Protein AF-A0A8T4SZS7-F1 (afdb_monomer_lite)

Structure (mmCIF, N/CA/C/O backbone):
data_AF-A0A8T4SZS7-F1
#
_entry.id   AF-A0A8T4SZS7-F1
#
loop_
_atom_site.group_PDB
_atom_site.id
_atom_site.type_symbol
_atom_site.label_atom_id
_atom_site.label_alt_id
_atom_site.label_comp_id
_atom_site.label_asym_id
_atom_site.label_entity_id
_atom_site.label_seq_id
_atom_site.pdbx_PDB_ins_code
_atom_site.Cartn_x
_atom_site.Cartn_y
_atom_site.Cartn_z
_atom_site.occupancy
_atom_site.B_iso_or_equiv
_atom_site.auth_seq_id
_atom_site.auth_comp_id
_atom_site.auth_asym_id
_atom_site.auth_atom_id
_atom_site.pdbx_PDB_model_num
ATOM 1 N N . MET A 1 1 ? -19.242 -22.449 -14.840 1.00 62.00 1 MET A N 1
ATOM 2 C CA . MET A 1 1 ? -18.354 -22.990 -15.894 1.00 62.00 1 MET A CA 1
ATOM 3 C C . MET A 1 1 ? -16.963 -22.397 -15.741 1.00 62.00 1 MET A C 1
ATOM 5 O O . MET A 1 1 ? -16.813 -21.186 -15.864 1.00 62.00 1 MET A O 1
ATOM 9 N N . THR A 1 2 ? -15.954 -23.214 -15.445 1.00 66.50 2 THR A N 1
ATOM 10 C CA . THR A 1 2 ? -14.566 -22.746 -15.313 1.00 66.50 2 THR A CA 1
ATOM 11 C C . THR A 1 2 ? -13.907 -22.811 -16.686 1.00 66.50 2 THR A C 1
ATOM 13 O O . THR A 1 2 ? -13.666 -23.891 -17.214 1.00 66.50 2 THR A O 1
ATOM 16 N N . VAL A 1 3 ? -13.673 -21.658 -17.312 1.00 82.12 3 VAL A N 1
ATOM 17 C CA . VAL A 1 3 ? -13.047 -21.614 -18.640 1.00 82.12 3 VAL A CA 1
ATOM 18 C C . VAL A 1 3 ? -11.546 -21.847 -18.487 1.00 82.12 3 VAL A C 1
ATOM 20 O O . VAL A 1 3 ? -10.846 -21.011 -17.910 1.00 82.12 3 VAL A O 1
ATOM 23 N N . ASN A 1 4 ? -11.036 -22.948 -19.045 1.00 83.31 4 ASN A N 1
ATOM 24 C CA . ASN A 1 4 ? -9.600 -23.223 -19.117 1.00 83.31 4 ASN A CA 1
ATOM 25 C C . ASN A 1 4 ? -8.925 -22.261 -20.105 1.00 83.31 4 ASN A C 1
ATOM 27 O O . ASN A 1 4 ? -8.765 -22.545 -21.291 1.00 83.31 4 ASN A O 1
ATOM 31 N N . LYS A 1 5 ? -8.537 -21.079 -19.616 1.00 87.12 5 LYS A N 1
ATOM 32 C CA . LYS A 1 5 ? -7.833 -20.068 -20.411 1.00 87.12 5 LYS A CA 1
ATOM 33 C C . LYS A 1 5 ? -6.337 -20.362 -20.461 1.00 87.12 5 LYS A C 1
ATOM 35 O O . LYS A 1 5 ? -5.680 -20.572 -19.443 1.00 87.12 5 LYS A O 1
ATOM 40 N N . ARG A 1 6 ? -5.771 -20.286 -21.665 1.00 90.94 6 ARG A N 1
ATOM 41 C CA . ARG A 1 6 ? -4.331 -20.444 -21.893 1.00 90.94 6 ARG A CA 1
ATOM 42 C C . ARG A 1 6 ? -3.529 -19.353 -21.165 1.00 90.94 6 ARG A C 1
ATOM 44 O O . ARG A 1 6 ? -3.893 -18.174 -21.183 1.00 90.94 6 ARG A O 1
ATOM 51 N N . SER A 1 7 ? -2.389 -19.720 -20.576 1.00 92.50 7 SER A N 1
ATOM 52 C CA . SER A 1 7 ? -1.543 -18.780 -19.826 1.00 92.50 7 SER A CA 1
ATOM 53 C C . SER A 1 7 ? -0.971 -17.667 -20.716 1.00 92.50 7 SER A C 1
ATOM 55 O O . SER A 1 7 ? -0.604 -17.888 -21.873 1.00 92.50 7 SER A O 1
ATOM 57 N N . LYS A 1 8 ? -0.825 -16.452 -20.169 1.00 93.12 8 LYS A N 1
ATOM 58 C CA . LYS A 1 8 ? -0.230 -15.304 -20.885 1.00 93.12 8 LYS A CA 1
ATOM 59 C C . LYS A 1 8 ? 1.180 -15.610 -21.413 1.00 93.12 8 LYS A C 1
ATOM 61 O O . LYS A 1 8 ? 1.487 -15.247 -22.543 1.00 93.12 8 LYS A O 1
ATOM 66 N N . LYS A 1 9 ? 1.992 -16.354 -20.647 1.00 93.62 9 LYS A N 1
ATOM 67 C CA . LYS A 1 9 ? 3.359 -16.764 -21.023 1.00 93.62 9 LYS A CA 1
ATOM 68 C C . LYS A 1 9 ? 3.403 -17.460 -22.384 1.00 93.62 9 LYS A C 1
ATOM 70 O O . LYS A 1 9 ? 4.271 -17.153 -23.194 1.00 93.62 9 LYS A O 1
ATOM 75 N N . SER A 1 10 ? 2.464 -18.372 -22.634 1.00 94.06 10 SER A N 1
ATOM 76 C CA . SER A 1 10 ? 2.408 -19.115 -23.897 1.00 94.06 10 SER A CA 1
ATOM 77 C C . SER A 1 10 ? 2.110 -18.217 -25.103 1.00 94.06 10 SER A C 1
ATOM 79 O O . SER A 1 10 ? 2.692 -18.414 -26.161 1.00 94.06 10 SER A O 1
ATOM 81 N N . ARG A 1 11 ? 1.279 -17.184 -24.917 1.00 92.94 11 ARG A N 1
ATOM 82 C CA . ARG A 1 11 ? 0.905 -16.213 -25.956 1.00 92.94 11 ARG A CA 1
ATOM 83 C C . ARG A 1 11 ? 2.002 -15.194 -26.257 1.00 92.94 11 ARG A C 1
ATOM 85 O O . ARG A 1 11 ? 1.963 -14.547 -27.288 1.00 92.94 11 ARG A O 1
ATOM 92 N N . GLN A 1 12 ? 2.958 -15.024 -25.345 1.00 96.00 12 GLN A N 1
ATOM 93 C CA . GLN A 1 12 ? 4.057 -14.069 -25.495 1.00 96.00 12 GLN A CA 1
ATOM 94 C C . GLN A 1 12 ? 5.353 -14.715 -26.013 1.00 96.00 12 GLN A C 1
ATOM 96 O O . GLN A 1 12 ? 6.366 -14.028 -26.133 1.00 96.00 12 GLN A O 1
ATOM 101 N N . ARG A 1 13 ? 5.362 -16.024 -26.304 1.00 93.88 13 ARG A N 1
ATOM 102 C CA . ARG A 1 13 ? 6.489 -16.682 -26.988 1.00 93.88 13 ARG A CA 1
ATOM 103 C C . ARG A 1 13 ? 6.689 -16.033 -28.365 1.00 93.88 13 ARG A C 1
ATOM 105 O O . ARG A 1 13 ? 5.712 -15.779 -29.052 1.00 93.88 13 ARG A O 1
ATOM 112 N N . GLY A 1 14 ? 7.932 -15.722 -28.730 1.00 94.31 14 GLY A N 1
ATOM 113 C CA . GLY A 1 14 ? 8.255 -14.991 -29.966 1.00 94.31 14 GLY A CA 1
ATOM 114 C C . GLY A 1 14 ? 8.172 -13.464 -29.846 1.00 94.31 14 GLY A C 1
ATOM 115 O O . GLY A 1 14 ? 8.674 -12.758 -30.714 1.00 94.31 14 GLY A O 1
ATOM 116 N N . THR A 1 15 ? 7.621 -12.923 -28.751 1.00 93.69 15 THR A N 1
ATOM 117 C CA . THR A 1 15 ? 7.709 -11.479 -28.484 1.00 93.69 15 THR A CA 1
ATOM 118 C C . THR A 1 15 ? 9.075 -11.121 -27.910 1.00 93.69 15 THR A C 1
ATOM 120 O O . THR A 1 15 ? 9.637 -11.858 -27.101 1.00 93.69 15 THR A O 1
ATOM 123 N N . HIS A 1 16 ? 9.600 -9.957 -28.287 1.00 94.19 16 HIS A N 1
ATOM 124 C CA . HIS A 1 16 ? 10.976 -9.587 -27.963 1.00 94.19 16 HIS A CA 1
ATOM 125 C C . HIS A 1 16 ? 11.239 -9.356 -26.462 1.00 94.19 16 HIS A C 1
ATOM 127 O O . HIS A 1 16 ? 12.328 -9.645 -25.972 1.00 94.19 16 HIS A O 1
ATOM 133 N N . THR A 1 17 ? 10.264 -8.819 -25.716 1.00 95.25 17 THR A N 1
ATOM 134 C CA . THR A 1 17 ? 10.458 -8.411 -24.307 1.00 95.25 17 THR A CA 1
ATOM 135 C C . THR A 1 17 ? 9.343 -8.858 -23.367 1.00 95.25 17 THR A C 1
ATOM 137 O O . THR A 1 17 ? 9.287 -8.413 -22.222 1.00 95.25 17 THR A O 1
ATOM 140 N N . HIS A 1 18 ? 8.433 -9.729 -23.820 1.00 95.19 18 HIS A N 1
ATOM 141 C CA . HIS A 1 18 ? 7.302 -10.218 -23.021 1.00 95.19 18 HIS A CA 1
ATOM 142 C C . HIS A 1 18 ? 6.431 -9.102 -22.395 1.00 95.19 18 HIS A C 1
ATOM 144 O O . HIS A 1 18 ? 5.767 -9.312 -21.378 1.00 95.19 18 HIS A O 1
ATOM 150 N N . GLY A 1 19 ? 6.381 -7.919 -23.021 1.00 94.38 19 GLY A N 1
ATOM 151 C CA . GLY A 1 19 ? 5.579 -6.778 -22.561 1.00 94.38 19 GLY A CA 1
ATOM 152 C C . GLY A 1 19 ? 6.211 -5.955 -21.435 1.00 94.38 19 GLY A C 1
ATOM 153 O O . GLY A 1 19 ? 5.542 -5.102 -20.866 1.00 94.38 19 GLY A O 1
ATOM 154 N N . TRP A 1 20 ? 7.489 -6.175 -21.120 1.00 95.31 20 TRP A N 1
ATOM 155 C CA . TRP A 1 20 ? 8.210 -5.425 -20.085 1.00 95.31 20 TRP A CA 1
ATOM 156 C C . TRP A 1 20 ? 8.850 -4.115 -20.579 1.00 95.31 20 TRP A C 1
ATOM 158 O O . TRP A 1 20 ? 9.613 -3.475 -19.852 1.00 95.31 20 TRP A O 1
ATOM 168 N N . GLY A 1 21 ? 8.563 -3.712 -21.820 1.00 95.38 21 GLY A N 1
ATOM 169 C CA . GLY A 1 21 ? 9.152 -2.531 -22.449 1.00 95.38 21 GLY A CA 1
ATOM 170 C C . GLY A 1 21 ? 10.610 -2.768 -22.840 1.00 95.38 21 GLY A C 1
ATOM 171 O O . GLY A 1 21 ? 10.932 -3.791 -23.441 1.00 95.38 21 GLY A O 1
ATOM 172 N N . ALA A 1 22 ? 11.498 -1.824 -22.520 1.00 96.06 22 ALA A N 1
ATOM 173 C CA . ALA A 1 22 ? 12.917 -1.925 -22.858 1.00 96.06 22 ALA A CA 1
ATOM 174 C C . ALA A 1 22 ? 13.640 -3.037 -22.069 1.00 96.06 22 ALA A C 1
ATOM 176 O O . ALA A 1 22 ? 13.392 -3.242 -20.880 1.00 96.06 22 ALA A O 1
ATOM 177 N N . LYS A 1 23 ? 14.643 -3.674 -22.694 1.00 95.75 23 LYS A N 1
ATOM 178 C CA . LYS A 1 23 ? 15.406 -4.825 -22.151 1.00 95.75 23 LYS A CA 1
ATOM 179 C C . LYS A 1 23 ? 16.026 -4.603 -20.763 1.00 95.75 23 LYS A C 1
ATOM 181 O O . LYS A 1 23 ? 16.281 -5.553 -20.032 1.00 95.75 23 LYS A O 1
ATOM 186 N N . LYS A 1 24 ? 16.266 -3.347 -20.371 1.00 96.00 24 LYS A N 1
ATOM 187 C CA . LYS A 1 24 ? 16.861 -2.978 -19.074 1.00 96.00 24 LYS A CA 1
ATOM 188 C C . LYS A 1 24 ? 15.851 -2.779 -17.931 1.00 96.00 24 LYS A C 1
ATOM 190 O O . LYS A 1 24 ? 16.267 -2.518 -16.804 1.00 96.00 24 LYS A O 1
ATOM 195 N N . LYS A 1 25 ? 14.539 -2.871 -18.192 1.00 95.06 25 LYS A N 1
ATOM 196 C CA . LYS A 1 25 ? 13.489 -2.431 -17.253 1.00 95.06 25 LYS A CA 1
ATOM 197 C C . LYS A 1 25 ? 12.874 -3.533 -16.382 1.00 95.06 25 LYS A C 1
ATOM 199 O O . LYS A 1 25 ? 12.357 -3.205 -15.319 1.00 95.06 25 LYS A O 1
ATOM 204 N N . HIS A 1 26 ? 13.043 -4.815 -16.700 1.00 95.25 26 HIS A N 1
ATOM 205 C CA . HIS A 1 26 ? 12.600 -5.925 -15.838 1.00 95.25 26 HIS A CA 1
ATOM 206 C C . HIS A 1 26 ? 13.787 -6.606 -15.141 1.00 95.25 26 HIS A C 1
ATOM 208 O O . HIS A 1 26 ? 14.266 -7.654 -15.568 1.00 95.25 26 HIS A O 1
ATOM 214 N N . ARG A 1 27 ? 14.310 -5.955 -14.094 1.00 94.69 27 ARG A N 1
ATOM 215 C CA . ARG A 1 27 ? 15.435 -6.440 -13.272 1.00 94.69 27 ARG A CA 1
ATOM 216 C C . ARG A 1 27 ? 15.001 -6.615 -11.811 1.00 94.69 27 ARG A C 1
ATOM 218 O O . ARG A 1 27 ? 13.815 -6.674 -11.508 1.00 94.69 27 ARG A O 1
ATOM 225 N N . GLY A 1 28 ? 15.975 -6.722 -10.907 1.00 96.06 28 GLY A N 1
ATOM 226 C CA . GLY A 1 28 ? 15.771 -7.013 -9.491 1.00 96.06 28 GLY A CA 1
ATOM 227 C C . GLY A 1 28 ? 15.150 -5.882 -8.660 1.00 96.06 28 GLY A C 1
ATOM 228 O O . GLY A 1 28 ? 14.349 -5.073 -9.116 1.00 96.06 28 GLY A O 1
ATOM 229 N N . ALA A 1 29 ? 15.504 -5.844 -7.372 1.00 94.25 29 ALA A N 1
ATOM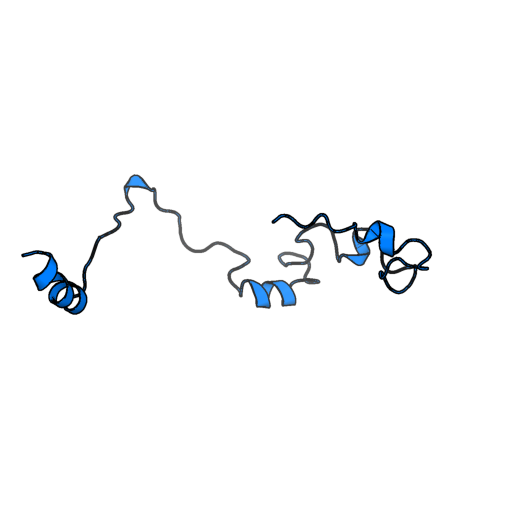 230 C CA . ALA A 1 29 ? 14.897 -4.930 -6.399 1.00 94.25 29 ALA A CA 1
ATOM 231 C C . ALA A 1 29 ? 15.106 -3.439 -6.712 1.00 94.25 29 ALA A C 1
ATOM 233 O O . ALA A 1 29 ? 14.239 -2.643 -6.367 1.00 94.25 29 ALA A O 1
ATOM 234 N N . GLY A 1 30 ? 16.187 -3.066 -7.406 1.00 94.94 30 GLY A N 1
ATOM 235 C CA . GLY A 1 30 ? 16.427 -1.678 -7.818 1.00 94.94 30 GLY A CA 1
ATOM 236 C C . GLY A 1 30 ? 15.297 -1.122 -8.687 1.00 94.94 30 GLY A C 1
ATOM 237 O O . GLY A 1 30 ? 14.741 -0.075 -8.375 1.00 94.94 30 GLY A O 1
ATOM 238 N N . ASN A 1 31 ? 14.845 -1.886 -9.688 1.00 95.06 31 ASN A N 1
ATOM 239 C CA . ASN A 1 31 ? 13.739 -1.467 -10.559 1.00 95.06 31 ASN A CA 1
ATOM 240 C C . ASN A 1 31 ? 12.381 -1.425 -9.834 1.00 95.06 31 ASN A C 1
ATOM 242 O O . ASN A 1 31 ? 11.446 -0.814 -10.337 1.00 95.06 31 ASN A O 1
ATOM 246 N N . ARG A 1 32 ? 12.268 -2.057 -8.657 1.00 94.06 32 ARG A N 1
ATOM 247 C CA . ARG A 1 32 ? 11.077 -2.022 -7.788 1.00 94.06 32 ARG A CA 1
ATOM 248 C C . ARG A 1 32 ? 11.125 -0.903 -6.736 1.00 94.06 32 ARG A C 1
ATOM 250 O O . ARG A 1 32 ? 10.171 -0.752 -5.972 1.00 94.06 32 ARG A O 1
ATOM 257 N N . GLY A 1 33 ? 12.236 -0.167 -6.637 1.00 93.81 33 GLY A N 1
ATOM 258 C CA . GLY A 1 33 ? 12.462 0.800 -5.559 1.00 93.81 33 GLY A CA 1
ATOM 259 C C . GLY A 1 33 ? 12.665 0.134 -4.191 1.00 93.81 33 GLY A C 1
ATOM 260 O O . GLY A 1 33 ? 12.136 0.604 -3.189 1.00 93.81 33 GLY A O 1
ATOM 261 N N . GLY A 1 34 ? 13.370 -1.001 -4.152 1.00 95.12 34 GLY A N 1
ATOM 262 C CA . GLY A 1 34 ? 13.628 -1.786 -2.940 1.00 95.12 34 GLY A CA 1
ATOM 263 C C . GLY A 1 34 ? 12.676 -2.975 -2.752 1.00 95.12 34 GLY A C 1
ATOM 264 O O . GLY A 1 34 ? 11.682 -3.132 -3.465 1.00 95.12 34 GLY A O 1
ATOM 265 N N . ARG A 1 35 ? 13.003 -3.868 -1.808 1.00 94.94 35 ARG A N 1
ATOM 266 C CA . ARG A 1 35 ? 12.164 -5.034 -1.472 1.00 94.94 35 ARG A CA 1
ATOM 267 C C . ARG A 1 35 ? 11.018 -4.614 -0.540 1.00 94.94 35 ARG A C 1
ATOM 269 O O . ARG A 1 35 ? 11.240 -3.855 0.397 1.00 94.94 35 ARG A O 1
ATOM 276 N N . GLY A 1 36 ? 9.810 -5.122 -0.791 1.00 93.00 36 GLY A N 1
ATOM 277 C CA . GLY A 1 36 ? 8.629 -4.866 0.045 1.00 93.00 36 GLY A CA 1
ATOM 278 C C . GLY A 1 36 ? 8.321 -3.374 0.232 1.00 93.00 36 GLY A C 1
ATOM 279 O O . GLY A 1 36 ? 8.405 -2.586 -0.716 1.00 93.00 36 GLY A O 1
ATOM 280 N N . ASN A 1 37 ? 8.027 -2.994 1.478 1.00 92.56 37 ASN A N 1
ATOM 281 C CA . ASN A 1 37 ? 7.686 -1.628 1.895 1.00 92.56 37 ASN A CA 1
ATOM 282 C C . ASN A 1 37 ? 8.921 -0.729 2.119 1.00 92.56 37 ASN A C 1
ATOM 284 O O . ASN A 1 37 ? 8.865 0.243 2.872 1.00 92.56 37 ASN A O 1
ATOM 288 N N . ALA A 1 38 ? 10.052 -1.023 1.475 1.00 93.88 38 ALA A N 1
ATOM 289 C CA . ALA A 1 38 ? 11.201 -0.120 1.475 1.00 93.88 38 ALA A CA 1
ATOM 290 C C . ALA A 1 38 ? 10.836 1.245 0.864 1.00 93.88 38 ALA A C 1
ATOM 292 O O . ALA A 1 38 ? 10.075 1.306 -0.103 1.00 93.88 38 ALA A O 1
ATOM 293 N N . GLY A 1 39 ? 11.382 2.324 1.432 1.00 93.69 39 GLY A N 1
ATOM 294 C CA . GLY A 1 39 ? 11.163 3.694 0.951 1.00 93.69 39 GLY A CA 1
ATOM 295 C C . GLY A 1 39 ? 9.789 4.282 1.273 1.00 93.69 39 GLY A C 1
ATOM 296 O O . GLY A 1 39 ? 9.481 5.383 0.837 1.00 93.69 39 GLY A 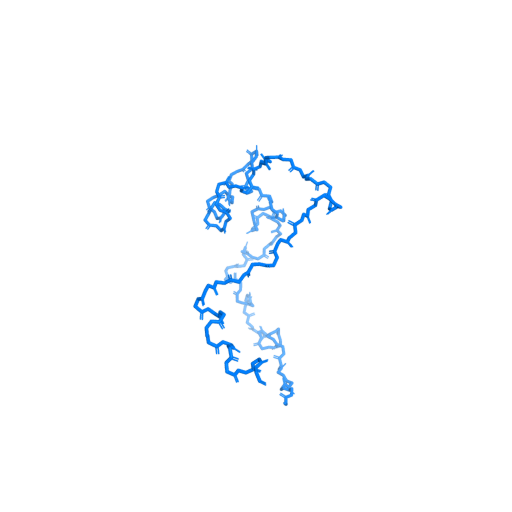O 1
ATOM 297 N N . THR A 1 40 ? 8.950 3.565 2.022 1.00 92.62 40 THR A N 1
ATOM 298 C CA . THR A 1 40 ? 7.609 4.043 2.393 1.00 92.62 40 THR A CA 1
ATOM 299 C C . THR A 1 40 ? 7.648 5.194 3.401 1.00 92.62 40 THR A C 1
ATOM 301 O O . THR A 1 40 ? 6.709 5.980 3.438 1.00 92.62 40 THR A O 1
ATOM 304 N N . GLY A 1 41 ? 8.733 5.329 4.172 1.00 88.25 41 GLY A N 1
ATOM 305 C CA . GLY A 1 41 ? 8.961 6.380 5.167 1.00 88.25 41 GLY A CA 1
ATOM 306 C C . GLY A 1 41 ? 9.925 5.934 6.277 1.00 88.25 41 GLY A C 1
ATOM 307 O O . GLY A 1 41 ? 10.675 4.967 6.121 1.00 88.25 41 GLY A O 1
ATOM 308 N N . LYS A 1 42 ? 9.911 6.647 7.414 1.00 87.38 42 LYS A N 1
ATOM 309 C CA . LYS A 1 42 ? 10.790 6.517 8.604 1.00 87.38 42 LYS A CA 1
ATOM 310 C C . LYS A 1 42 ? 12.273 6.865 8.408 1.00 87.38 42 LYS A C 1
ATOM 312 O O . LYS A 1 42 ? 12.833 7.513 9.285 1.00 87.38 42 LYS A O 1
ATOM 317 N N . ARG A 1 43 ? 12.904 6.435 7.313 1.00 89.88 43 ARG A N 1
ATOM 318 C CA . ARG A 1 43 ? 14.283 6.827 6.942 1.00 89.88 43 ARG A CA 1
ATOM 319 C C . ARG A 1 43 ? 14.380 7.294 5.493 1.00 89.88 43 ARG A C 1
ATOM 321 O O . ARG A 1 43 ? 14.895 8.370 5.243 1.00 89.88 43 ARG A O 1
ATOM 328 N N . ALA A 1 44 ? 13.863 6.493 4.564 1.00 92.69 44 ALA A N 1
ATOM 329 C CA . ALA A 1 44 ? 13.820 6.801 3.134 1.00 92.69 44 ALA A CA 1
ATOM 330 C C . ALA A 1 44 ? 12.394 7.159 2.695 1.00 92.69 44 ALA A C 1
ATOM 332 O O . ALA A 1 44 ? 11.430 6.751 3.341 1.00 92.69 44 ALA A O 1
ATOM 333 N N . ASP A 1 45 ? 12.264 7.871 1.580 1.00 92.62 45 ASP A N 1
ATOM 334 C CA . ASP A 1 45 ? 11.033 8.544 1.150 1.00 92.62 45 ASP A CA 1
ATOM 335 C C . ASP A 1 45 ? 10.609 8.253 -0.303 1.00 92.62 45 ASP A C 1
ATOM 337 O O . ASP A 1 45 ? 9.589 8.762 -0.764 1.00 92.62 45 ASP A O 1
ATOM 341 N N . THR A 1 46 ? 11.311 7.364 -1.011 1.00 93.12 46 THR A N 1
ATOM 342 C CA . THR A 1 46 ? 11.065 7.049 -2.434 1.00 93.12 46 THR A CA 1
ATOM 343 C C . THR A 1 46 ? 9.644 6.564 -2.767 1.00 93.12 46 THR A C 1
ATOM 345 O O . THR A 1 46 ? 9.201 6.705 -3.903 1.00 93.12 46 THR A O 1
ATOM 348 N N . LYS A 1 47 ? 8.912 5.996 -1.800 1.00 93.19 47 LYS A N 1
ATOM 349 C CA . LYS A 1 47 ? 7.506 5.550 -1.915 1.00 93.19 47 LYS A CA 1
ATOM 350 C C . LYS A 1 47 ? 6.554 6.295 -0.971 1.00 93.19 47 LYS A C 1
ATOM 352 O O . LYS A 1 47 ? 5.370 5.961 -0.915 1.00 93.19 47 LYS A O 1
ATOM 357 N N . LYS A 1 48 ? 7.042 7.299 -0.240 1.00 91.25 48 LYS A N 1
ATOM 358 C CA . LYS A 1 48 ? 6.258 8.111 0.700 1.00 91.25 48 LYS A CA 1
ATOM 359 C C . LYS A 1 48 ? 4.992 8.730 0.080 1.00 91.25 48 LYS A C 1
ATOM 361 O O . LYS A 1 48 ? 3.936 8.564 0.691 1.00 91.25 48 LYS A O 1
ATOM 366 N N . PRO A 1 49 ? 5.016 9.366 -1.112 1.00 92.06 49 PRO A N 1
ATOM 367 C CA . PRO A 1 49 ? 3.802 9.971 -1.674 1.00 92.06 49 PRO A CA 1
ATOM 368 C C . PRO A 1 49 ? 2.706 8.936 -1.965 1.00 92.06 49 PRO A C 1
ATOM 370 O O . PRO A 1 49 ? 1.532 9.181 -1.696 1.00 92.06 49 PRO A O 1
ATOM 373 N N . THR A 1 50 ? 3.081 7.747 -2.444 1.00 91.25 50 THR A N 1
ATOM 374 C CA . THR A 1 50 ? 2.137 6.652 -2.709 1.00 91.25 50 THR A CA 1
ATOM 375 C C . THR A 1 50 ? 1.461 6.172 -1.428 1.00 91.25 50 THR A C 1
ATOM 377 O O . THR A 1 50 ? 0.257 5.945 -1.410 1.00 91.25 50 THR A O 1
ATOM 380 N N . ILE A 1 51 ? 2.227 6.034 -0.348 1.00 92.19 51 ILE A N 1
ATOM 381 C CA . ILE A 1 51 ? 1.723 5.535 0.934 1.00 92.19 51 ILE A CA 1
ATOM 382 C C . ILE A 1 51 ? 0.814 6.547 1.616 1.00 92.19 51 ILE A C 1
ATOM 384 O O . ILE A 1 51 ? -0.248 6.162 2.092 1.00 92.19 51 ILE A O 1
ATOM 388 N N . ILE A 1 52 ? 1.180 7.830 1.595 1.00 91.75 52 ILE A N 1
ATOM 389 C CA . ILE A 1 52 ? 0.331 8.902 2.127 1.00 91.75 52 ILE A CA 1
ATOM 390 C C . ILE A 1 52 ? -1.004 8.942 1.377 1.00 91.75 52 ILE A C 1
ATOM 392 O O . ILE A 1 52 ? -2.053 9.057 2.001 1.00 91.75 52 ILE A O 1
ATOM 396 N N . LYS A 1 53 ? -0.990 8.777 0.049 1.00 93.69 53 LYS A N 1
ATOM 397 C CA . LYS A 1 53 ? -2.222 8.739 -0.747 1.00 93.69 53 LYS A CA 1
ATOM 398 C C . LYS A 1 53 ? -3.114 7.532 -0.424 1.00 93.69 53 LYS A C 1
ATOM 400 O O . LYS A 1 53 ? -4.330 7.662 -0.467 1.00 93.69 53 LYS A O 1
ATOM 405 N N . LEU A 1 54 ? -2.528 6.364 -0.153 1.00 93.00 54 LEU A N 1
ATOM 406 C CA . LEU A 1 54 ? -3.280 5.123 0.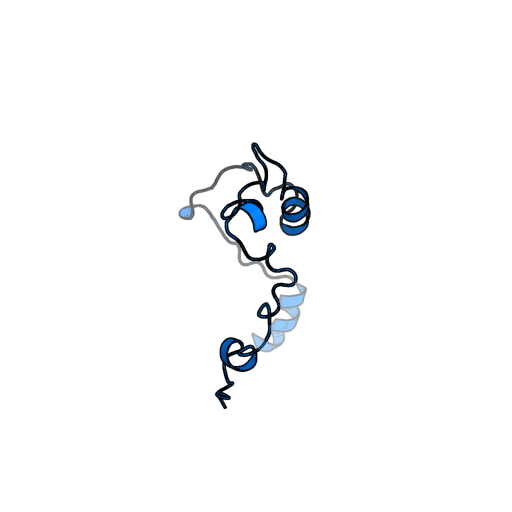079 1.00 93.00 54 LEU A CA 1
ATOM 407 C C . LEU A 1 54 ? -3.786 4.970 1.517 1.00 93.00 54 LEU A C 1
ATOM 409 O O . LEU A 1 54 ? -4.889 4.476 1.721 1.00 93.00 54 LEU A O 1
ATOM 413 N N . TYR A 1 55 ? -2.969 5.348 2.498 1.00 90.81 55 TYR A N 1
ATOM 414 C CA . TYR A 1 55 ? -3.197 5.037 3.913 1.00 90.81 55 TYR A CA 1
ATOM 415 C C . TYR A 1 55 ? -3.277 6.285 4.801 1.00 90.81 55 TYR A C 1
ATOM 417 O O . TYR A 1 55 ? -3.475 6.170 6.009 1.00 90.81 55 TYR A O 1
ATOM 425 N N . GLY A 1 56 ? -3.113 7.478 4.226 1.00 89.81 56 GLY A N 1
ATOM 426 C CA . GLY A 1 56 ? -3.090 8.731 4.968 1.00 89.81 56 GLY A CA 1
ATOM 427 C C . GLY A 1 56 ? -1.850 8.894 5.849 1.00 89.81 56 GLY A C 1
ATOM 428 O O . GLY A 1 56 ? -0.882 8.129 5.793 1.00 89.81 56 GLY A O 1
ATOM 429 N N . ASN A 1 57 ? -1.888 9.922 6.696 1.00 86.62 57 ASN A N 1
ATOM 430 C CA . ASN A 1 57 ? -0.774 10.272 7.580 1.00 86.62 57 ASN A CA 1
ATOM 431 C C . ASN A 1 57 ? -0.641 9.330 8.789 1.00 86.62 57 ASN A C 1
ATOM 433 O O . ASN A 1 57 ? 0.381 9.358 9.469 1.00 86.62 57 ASN A O 1
ATOM 437 N N . GLU A 1 58 ? -1.638 8.476 9.042 1.00 87.94 58 GLU A N 1
ATOM 438 C CA . GLU A 1 58 ? -1.650 7.538 10.172 1.00 87.94 58 GLU A CA 1
ATOM 439 C C . GLU A 1 58 ? -0.862 6.243 9.896 1.00 87.94 58 GLU A C 1
ATOM 441 O O . GLU A 1 58 ? -0.718 5.404 10.782 1.00 87.94 58 GLU A O 1
ATOM 446 N N . TYR A 1 59 ? -0.306 6.078 8.689 1.00 88.69 59 TYR A N 1
ATOM 447 C CA . TYR A 1 59 ? 0.454 4.879 8.317 1.00 88.69 59 TYR A CA 1
ATOM 448 C C . TYR A 1 59 ? 1.691 4.641 9.201 1.00 88.69 59 TYR A C 1
ATOM 450 O O . TYR A 1 59 ? 2.038 3.496 9.494 1.00 88.69 59 TYR A O 1
ATOM 458 N N . PHE A 1 60 ? 2.373 5.709 9.631 1.00 88.06 60 PHE A N 1
ATOM 459 C CA . PHE A 1 60 ? 3.489 5.612 10.573 1.00 88.06 60 PHE A CA 1
ATOM 460 C C . PHE A 1 60 ? 3.099 6.142 11.945 1.00 88.06 60 PHE A C 1
ATOM 462 O O . PHE A 1 60 ? 2.532 7.221 12.068 1.00 88.06 60 PHE A O 1
ATOM 469 N N . GLY A 1 61 ? 3.536 5.429 12.981 1.00 89.62 61 GLY A N 1
ATOM 470 C CA . GLY A 1 61 ? 3.364 5.837 14.370 1.00 89.62 61 GLY A CA 1
ATOM 471 C C . GLY A 1 61 ? 2.473 4.878 15.146 1.00 89.62 61 GLY A C 1
ATOM 472 O O . GLY A 1 61 ? 2.171 3.773 14.701 1.00 89.62 61 GLY A O 1
ATOM 473 N N . LYS A 1 62 ? 2.109 5.294 16.354 1.00 90.44 62 LYS A N 1
ATOM 474 C CA . LYS A 1 62 ? 1.157 4.608 17.227 1.00 90.44 62 LYS A CA 1
ATOM 475 C C . LYS A 1 62 ? 0.203 5.664 17.775 1.00 90.44 62 LYS A C 1
ATOM 477 O O . LYS A 1 62 ? 0.634 6.787 18.025 1.00 90.44 62 LYS A O 1
ATOM 482 N N . LYS A 1 63 ? -1.063 5.306 17.979 1.00 89.62 63 LYS A N 1
ATOM 483 C CA . LYS A 1 63 ? -2.084 6.190 18.554 1.00 89.62 63 LYS A CA 1
ATOM 484 C C . LYS A 1 63 ? -2.841 5.441 19.645 1.00 89.62 63 LYS A C 1
ATOM 486 O O . LYS A 1 63 ? -3.318 4.334 19.405 1.00 89.62 63 LYS A O 1
ATOM 491 N N . GLY A 1 64 ? -2.941 6.052 20.824 1.00 92.44 64 GLY A N 1
ATOM 492 C CA . GLY A 1 64 ? -3.638 5.485 21.980 1.00 92.44 64 GLY A CA 1
ATOM 493 C C . GLY A 1 64 ? -2.998 4.207 22.534 1.00 92.44 64 GLY A C 1
ATOM 494 O O . GLY A 1 64 ? -1.815 3.933 22.326 1.00 92.44 64 GLY A O 1
ATOM 495 N N . PHE A 1 65 ? -3.805 3.425 23.247 1.00 92.94 65 PHE A N 1
ATOM 496 C CA . PHE A 1 65 ? -3.428 2.147 23.847 1.00 92.94 65 PHE A CA 1
ATOM 497 C C . PHE A 1 65 ? -4.503 1.090 23.564 1.00 92.94 65 PHE A C 1
ATOM 499 O O . PHE A 1 65 ? -5.670 1.411 23.339 1.00 92.94 65 PHE A O 1
ATOM 506 N N . LYS A 1 66 ? -4.109 -0.189 23.549 1.00 90.69 66 LYS A N 1
ATOM 507 C CA . LYS A 1 66 ? -5.038 -1.306 23.338 1.00 90.69 66 LYS A CA 1
ATOM 508 C C . LYS A 1 66 ? -5.627 -1.743 24.679 1.00 90.69 66 LYS A C 1
ATOM 510 O O . LYS A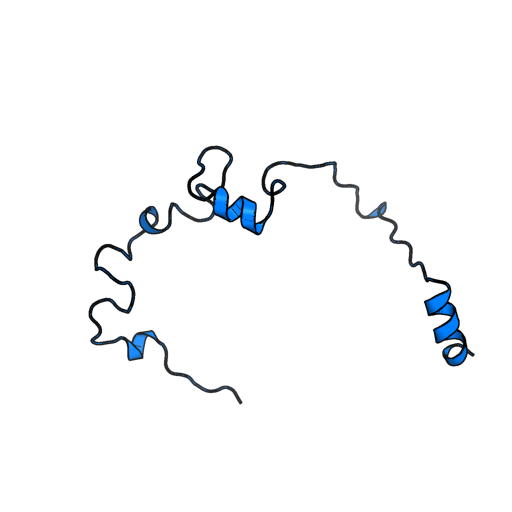 1 66 ? -4.882 -2.129 25.573 1.00 90.69 66 LYS A O 1
ATOM 515 N N . ILE A 1 67 ? -6.952 -1.715 24.791 1.00 90.94 67 ILE A N 1
ATOM 516 C CA . ILE A 1 67 ? -7.689 -2.199 25.968 1.00 90.94 67 ILE A CA 1
ATOM 517 C C . ILE A 1 67 ? -7.830 -3.736 25.884 1.00 90.94 67 ILE A C 1
ATOM 519 O O . ILE A 1 67 ? -7.990 -4.261 24.774 1.00 90.94 67 ILE A O 1
ATOM 523 N N . PRO A 1 68 ? -7.774 -4.476 27.010 1.00 92.50 68 PRO A N 1
ATOM 524 C CA . PRO A 1 68 ? -8.090 -5.904 27.047 1.00 92.50 68 PRO A CA 1
ATOM 525 C C . PRO A 1 68 ? -9.477 -6.213 26.473 1.00 92.50 68 PRO A C 1
ATOM 527 O O . PRO A 1 68 ? -10.448 -5.510 26.750 1.00 92.50 68 PRO A O 1
ATOM 530 N N . GLN A 1 69 ? -9.587 -7.303 25.708 1.00 88.25 69 GLN A N 1
ATOM 531 C CA . GLN A 1 69 ? -10.832 -7.659 25.016 1.00 88.25 69 GLN A CA 1
ATOM 532 C C . GLN A 1 69 ? -11.995 -7.916 25.987 1.00 88.25 69 GLN A C 1
ATOM 534 O O . GLN A 1 69 ? -13.128 -7.574 25.667 1.00 88.25 69 GLN A O 1
ATOM 539 N N . ASN A 1 70 ? -11.709 -8.434 27.185 1.00 86.62 70 ASN A N 1
ATOM 540 C CA . ASN A 1 70 ? -12.719 -8.751 28.201 1.00 86.62 70 ASN A CA 1
ATOM 541 C C . ASN A 1 70 ? -13.463 -7.514 28.735 1.00 86.62 70 ASN A C 1
ATOM 543 O O . ASN A 1 70 ? -14.568 -7.647 29.242 1.00 86.62 70 ASN A O 1
ATOM 547 N N . ILE A 1 71 ? -12.878 -6.318 28.615 1.00 87.00 71 ILE A N 1
ATOM 548 C CA . ILE A 1 71 ? -13.475 -5.054 29.086 1.00 87.00 71 ILE A CA 1
ATOM 549 C C . ILE A 1 71 ? -14.277 -4.376 27.960 1.00 87.00 71 ILE A C 1
ATOM 551 O O . ILE A 1 71 ? -15.057 -3.456 28.197 1.00 87.00 71 ILE A O 1
ATOM 555 N N . LYS A 1 72 ? -14.105 -4.813 26.705 1.00 86.88 72 LYS A N 1
ATOM 556 C CA . LYS A 1 72 ? -14.724 -4.176 25.543 1.00 86.88 72 LYS A CA 1
ATOM 557 C C . LYS A 1 72 ? -16.210 -4.538 25.459 1.00 86.88 72 LYS A C 1
ATOM 559 O O . LYS A 1 72 ? -16.583 -5.522 24.826 1.00 86.88 72 LYS A O 1
ATOM 564 N N . VAL A 1 73 ? -17.060 -3.712 26.062 1.00 85.75 73 VAL A 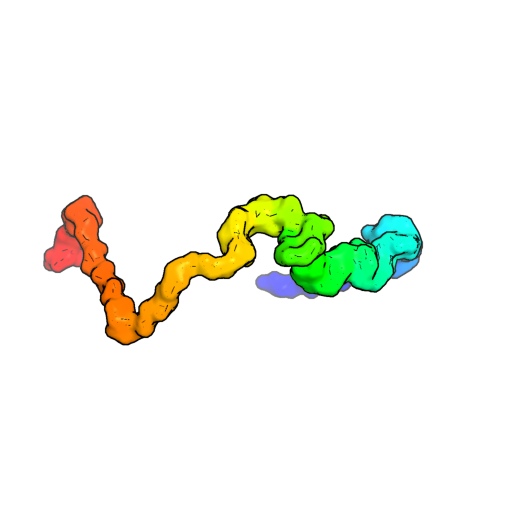N 1
ATOM 565 C CA . VAL A 1 73 ? -18.518 -3.845 25.961 1.00 85.75 73 VAL A CA 1
ATOM 566 C C . VAL A 1 73 ? -18.989 -3.288 24.615 1.00 85.75 73 VAL A C 1
ATOM 568 O O . VAL A 1 73 ? -18.750 -2.125 24.296 1.00 85.75 73 VAL A O 1
ATOM 571 N N . VAL A 1 74 ? -19.658 -4.122 23.816 1.00 85.38 74 VAL A N 1
ATOM 572 C CA . VAL A 1 74 ? -20.368 -3.691 22.603 1.00 85.38 74 VAL A CA 1
ATOM 573 C C . VAL A 1 74 ? -21.853 -3.629 22.936 1.00 85.38 74 VAL A C 1
ATOM 575 O O . VAL A 1 74 ? -22.495 -4.662 23.117 1.00 85.38 74 VAL A O 1
ATOM 578 N N . LEU A 1 75 ? -22.390 -2.416 23.043 1.00 87.81 75 LEU A N 1
ATOM 579 C CA . LEU A 1 75 ? -23.812 -2.196 23.288 1.00 87.81 75 LEU A CA 1
ATOM 580 C C . LEU A 1 75 ? -24.597 -2.459 21.995 1.00 87.81 75 LEU A C 1
ATOM 582 O O . LEU A 1 75 ? -24.265 -1.912 20.945 1.00 87.81 75 LEU A O 1
ATOM 586 N N . LYS A 1 76 ? -25.638 -3.296 22.067 1.00 87.62 76 LYS A N 1
ATOM 587 C CA . LYS A 1 76 ? -26.606 -3.473 20.976 1.00 87.62 76 LYS A CA 1
ATOM 588 C C . LYS A 1 76 ? -27.702 -2.426 21.140 1.00 87.62 76 LYS A C 1
ATOM 590 O O . LYS A 1 76 ? -28.621 -2.621 21.928 1.00 87.62 76 LYS A O 1
ATOM 595 N N . THR A 1 77 ? -27.569 -1.307 20.443 1.00 89.94 77 THR A N 1
ATOM 596 C CA . THR A 1 77 ? -28.561 -0.228 20.451 1.00 89.94 77 THR A CA 1
ATOM 597 C C . THR A 1 77 ? -29.471 -0.331 19.230 1.00 89.94 77 THR A C 1
ATOM 599 O O . THR A 1 77 ? -29.067 -0.851 18.191 1.00 89.94 77 THR A O 1
ATOM 602 N N . ILE A 1 78 ? -30.706 0.152 19.360 1.00 90.81 78 ILE A N 1
ATOM 603 C CA . ILE A 1 78 ? -31.679 0.252 18.267 1.00 90.81 78 ILE A CA 1
ATOM 604 C C . ILE A 1 78 ? -32.209 1.684 18.210 1.00 90.81 78 ILE A C 1
ATOM 606 O O . ILE A 1 78 ? -32.417 2.312 19.249 1.00 90.81 78 ILE A O 1
ATOM 610 N N . ASN A 1 79 ? -32.402 2.207 17.001 1.00 92.25 79 ASN A N 1
ATOM 611 C CA . ASN A 1 79 ? -33.014 3.518 16.806 1.00 92.25 79 ASN A CA 1
ATOM 612 C C . ASN A 1 79 ? -34.544 3.419 16.872 1.00 92.25 79 ASN A C 1
ATOM 614 O O . ASN A 1 79 ? -35.126 2.416 16.464 1.00 92.25 79 ASN A O 1
ATOM 618 N N . LEU A 1 80 ? -35.208 4.497 17.303 1.00 91.62 80 LEU A N 1
ATOM 619 C CA . LEU A 1 80 ? -36.676 4.553 17.405 1.00 91.62 80 LEU A CA 1
ATOM 620 C C . LEU A 1 80 ? -37.376 4.275 16.063 1.00 91.62 80 LEU A C 1
ATOM 622 O O . LEU A 1 80 ? -38.408 3.612 16.025 1.00 91.62 80 LEU A O 1
ATOM 626 N N . GLN A 1 81 ? -36.790 4.732 14.953 1.00 90.56 81 GLN A N 1
ATOM 627 C CA . GLN A 1 81 ? -37.319 4.492 13.609 1.00 90.56 81 GLN A CA 1
ATOM 628 C C . GLN A 1 81 ? -37.285 3.006 13.221 1.00 90.56 81 GLN A C 1
ATOM 630 O O . GLN A 1 81 ? -38.269 2.482 12.705 1.00 90.56 81 GLN A O 1
ATOM 635 N N . GLU A 1 82 ? -36.167 2.324 13.483 1.00 88.38 82 GLU A N 1
ATOM 636 C CA . GLU A 1 82 ? -36.022 0.890 13.200 1.00 88.38 82 GLU A CA 1
ATOM 637 C C . GLU A 1 82 ? -36.926 0.044 14.094 1.00 88.38 82 GLU A C 1
ATOM 639 O O . GLU A 1 82 ? -37.412 -1.000 13.662 1.00 88.38 82 GLU A O 1
ATOM 644 N N . LEU A 1 83 ? -37.153 0.493 15.332 1.00 89.62 83 LEU A N 1
ATOM 645 C CA . LEU A 1 83 ? -38.098 -0.137 16.241 1.00 89.62 83 LEU A CA 1
ATOM 646 C C . LEU A 1 83 ? -39.509 -0.072 15.652 1.00 89.62 83 LEU A C 1
ATOM 648 O O . LEU A 1 83 ? -40.128 -1.116 15.487 1.00 89.62 83 LEU A O 1
ATOM 652 N N . ASN A 1 84 ? -39.969 1.121 15.256 1.00 88.50 84 ASN A N 1
ATOM 653 C CA . ASN A 1 84 ? -41.319 1.333 14.727 1.00 88.50 84 ASN A CA 1
ATOM 654 C C . ASN A 1 84 ? -41.603 0.486 13.472 1.00 88.50 84 ASN A C 1
ATOM 656 O O . ASN A 1 84 ? -42.673 -0.088 13.342 1.00 88.50 84 ASN A O 1
ATOM 660 N N . GLN A 1 85 ? -40.619 0.333 12.580 1.00 87.75 85 GLN A N 1
ATOM 661 C CA . GLN A 1 85 ? -40.751 -0.509 11.381 1.00 87.75 85 GLN A CA 1
ATOM 662 C C . GLN A 1 85 ? -40.832 -2.012 11.678 1.00 87.75 85 GLN A C 1
ATOM 664 O O . GLN A 1 85 ? -41.333 -2.771 10.855 1.00 87.75 85 GLN A O 1
ATOM 669 N N . LYS A 1 86 ? -40.300 -2.459 12.819 1.00 87.38 86 LYS A N 1
ATOM 670 C CA . LYS A 1 86 ? -40.292 -3.875 13.205 1.00 87.38 86 LYS A CA 1
ATOM 671 C C . LYS A 1 86 ? -41.462 -4.258 14.103 1.00 87.38 86 LYS A C 1
ATOM 673 O O . LYS A 1 86 ? -41.679 -5.457 14.264 1.00 87.38 86 LYS A O 1
ATOM 678 N N . VAL A 1 87 ? -42.200 -3.289 14.654 1.00 87.00 87 VAL A N 1
ATOM 679 C CA . VAL A 1 87 ? -43.352 -3.530 15.541 1.00 87.00 87 VAL A CA 1
ATOM 680 C C . VAL A 1 87 ? -44.337 -4.512 14.906 1.00 87.00 87 VAL A C 1
ATOM 682 O O . VAL A 1 87 ? -44.626 -5.530 15.523 1.00 87.00 87 VAL A O 1
ATOM 685 N N . ASP A 1 88 ? -44.739 -4.294 13.652 1.00 81.75 88 ASP A N 1
ATOM 686 C CA . ASP A 1 88 ? -45.726 -5.146 12.964 1.00 81.75 88 ASP A CA 1
ATOM 687 C C . ASP A 1 88 ? -45.246 -6.586 12.713 1.00 81.75 88 ASP A C 1
ATOM 689 O O . ASP A 1 88 ? -46.053 -7.484 12.516 1.00 81.75 88 ASP A O 1
ATOM 693 N N . SER A 1 89 ? -43.930 -6.815 12.698 1.00 78.69 89 SER A N 1
ATOM 694 C CA . SER A 1 89 ? -43.330 -8.149 12.527 1.00 78.69 89 SER A CA 1
ATOM 695 C C . SER A 1 89 ? -43.013 -8.862 13.846 1.00 78.69 89 SER A C 1
ATOM 697 O O . SER A 1 89 ? -42.624 -10.028 13.835 1.00 78.69 89 SER A O 1
ATOM 699 N N . LEU A 1 90 ? -43.086 -8.136 14.965 1.00 74.94 90 LEU A N 1
ATOM 700 C 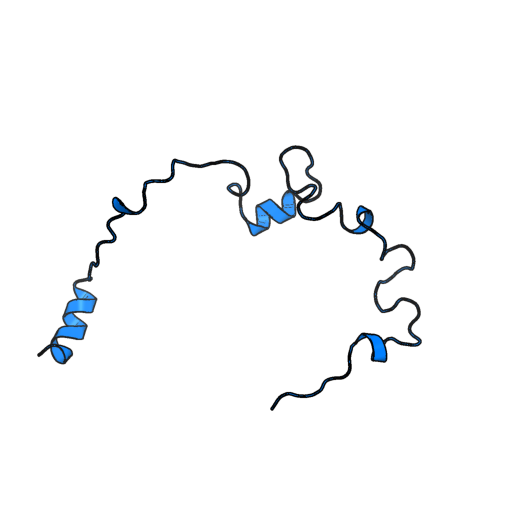CA . LEU A 1 90 ? -42.757 -8.612 16.312 1.00 74.94 90 LEU A CA 1
ATOM 701 C C . LEU A 1 90 ? -44.005 -8.948 17.144 1.00 74.94 90 LEU A C 1
ATOM 703 O O . LEU A 1 90 ? -43.858 -9.552 18.207 1.00 74.94 90 LEU A O 1
ATOM 707 N N . VAL A 1 91 ? -45.185 -8.535 16.675 1.00 62.69 91 VAL A N 1
ATOM 708 C CA . VAL A 1 91 ? -46.512 -8.889 17.203 1.00 62.69 91 VAL A CA 1
ATOM 709 C C . VAL A 1 91 ? -47.032 -10.113 16.459 1.00 62.69 91 VAL A C 1
ATOM 711 O O . VAL A 1 91 ? -47.553 -11.019 17.144 1.00 62.69 91 VAL A O 1
#

Foldseek 3Di:
DDDPDDDLVVVCVVPDPSPQPDPPQPDDQVNVCHPDCPQCDPPHPPCVVVNCVPPNPPPDDDDDDDDDPVPDDDDDDDDPVRVVVCVVVVD

pLDDT: mean 90.15, std 6.26, range [62.0, 96.06]

Secondary structure (DSSP, 8-state):
----PPPHHHHTTT-SSTT-SSTTSS-SGGGGTSSTTTTSSTT--TTHHHHHHHH-GGGSS--S-PPPGGG--------HHHHHHHHHHH-

Radius of gyration: 26.43 Å; chains: 1; bounding box: 63×34×59 Å

Sequence (91 aa):
MTVNKRSKKSRQRGTHTHGWGAKKKHRGAGNRGGRGNAGTGKRADTKKPTIIKLYGNEYFGKKGFKIPQNIKVVLKTINLQELNQKVDSLV